Protein AF-A0AAN6XTL6-F1 (afdb_monomer)

Solvent-accessible surface area (backbone atoms only — not comparable to full-atom values): 7294 Å² total; per-residue (Å²): 110,70,71,56,53,56,52,51,53,53,53,52,50,50,62,63,61,36,29,86,50,70,62,42,78,81,38,82,88,50,92,74,74,48,66,56,71,67,57,56,52,51,53,53,52,51,49,56,51,52,52,53,50,47,54,52,44,65,66,43,60,58,51,63,66,31,68,79,50,88,61,60,72,64,60,61,48,52,54,53,48,54,54,50,50,52,54,49,52,52,51,53,51,50,52,52,51,50,51,51,52,60,72,45,60,88,68,73,93,72,79,94,71,84,75,84,84,87,82,135

pLDDT: mean 73.0, std 13.28, range [36.94, 94.06]

Structure (mmCIF, N/CA/C/O backbone):
data_AF-A0AAN6XTL6-F1
#
_entry.id   AF-A0AAN6XTL6-F1
#
loop_
_atom_site.group_PDB
_atom_site.id
_atom_site.type_symbol
_atom_site.label_atom_id
_atom_site.label_alt_id
_atom_site.label_comp_id
_atom_site.label_asym_id
_atom_site.label_entity_id
_atom_site.label_seq_id
_atom_site.pdbx_PDB_ins_code
_atom_site.Cartn_x
_atom_site.Cartn_y
_atom_site.Cartn_z
_atom_site.occupancy
_atom_site.B_iso_or_equiv
_atom_site.auth_seq_i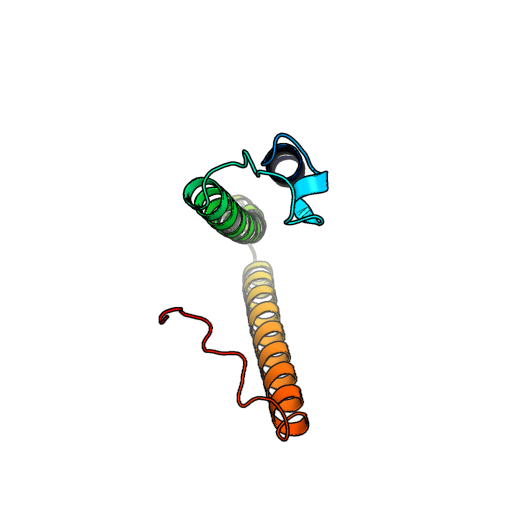d
_atom_site.auth_comp_id
_atom_site.auth_asym_id
_atom_site.auth_atom_id
_atom_site.pdbx_PDB_model_num
ATOM 1 N N . MET A 1 1 ? -14.819 -2.686 -1.799 1.00 69.44 1 MET A N 1
ATOM 2 C CA . MET A 1 1 ? -14.468 -3.864 -2.625 1.00 69.44 1 MET A CA 1
ATOM 3 C C . MET A 1 1 ? -14.598 -3.590 -4.123 1.00 69.44 1 MET A C 1
ATOM 5 O O . MET A 1 1 ? -13.600 -3.739 -4.810 1.00 69.44 1 MET A O 1
ATOM 9 N N . GLY A 1 2 ? -15.740 -3.104 -4.635 1.00 82.56 2 GLY A N 1
ATOM 10 C CA . GLY A 1 2 ? -15.899 -2.807 -6.076 1.00 82.56 2 GLY A CA 1
ATOM 11 C C . GLY A 1 2 ? -14.908 -1.780 -6.652 1.00 82.56 2 GLY A C 1
ATOM 12 O O . GLY A 1 2 ? -14.293 -2.036 -7.680 1.00 82.56 2 GLY A O 1
ATOM 13 N N . PHE A 1 3 ? -14.680 -0.662 -5.950 1.00 80.50 3 PHE A 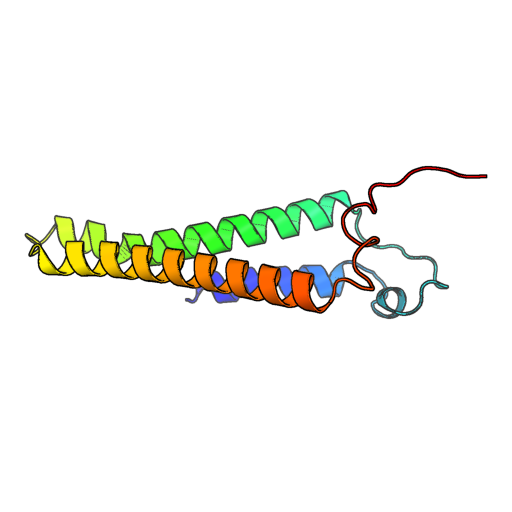N 1
ATOM 14 C CA . PHE A 1 3 ? -13.710 0.370 -6.360 1.00 80.50 3 PHE A CA 1
ATOM 15 C C . PHE A 1 3 ? -12.278 -0.172 -6.510 1.00 80.50 3 PHE A C 1
ATOM 17 O O . PHE A 1 3 ? -11.577 0.157 -7.462 1.00 80.50 3 PHE A O 1
ATOM 24 N N . MET A 1 4 ? -11.878 -1.058 -5.596 1.00 81.38 4 MET A N 1
ATOM 25 C CA . MET A 1 4 ? -10.557 -1.686 -5.599 1.00 81.38 4 MET A CA 1
ATOM 26 C C . MET A 1 4 ? -10.358 -2.618 -6.784 1.00 81.38 4 MET A C 1
ATOM 28 O O . MET A 1 4 ? -9.367 -2.500 -7.495 1.00 81.38 4 MET A O 1
ATOM 32 N N . ALA A 1 5 ? -11.333 -3.493 -7.034 1.00 85.88 5 ALA A N 1
ATOM 33 C CA . ALA A 1 5 ? -11.282 -4.403 -8.170 1.00 85.88 5 ALA A CA 1
ATOM 34 C C . ALA A 1 5 ? -11.174 -3.631 -9.493 1.00 85.88 5 ALA A C 1
ATOM 36 O O . ALA A 1 5 ? -10.295 -3.919 -10.294 1.00 85.88 5 ALA A O 1
ATOM 37 N N . PHE A 1 6 ? -11.995 -2.592 -9.680 1.00 87.75 6 PHE A N 1
ATOM 38 C CA . PHE A 1 6 ? -11.959 -1.761 -10.885 1.00 87.75 6 PHE A CA 1
ATOM 39 C C . PHE A 1 6 ? -10.587 -1.104 -11.105 1.00 87.75 6 PHE A C 1
ATOM 41 O O . PHE A 1 6 ? -10.015 -1.185 -12.193 1.00 87.75 6 PHE A O 1
ATOM 48 N N . TYR A 1 7 ? -10.033 -0.499 -10.053 1.00 83.62 7 TYR A N 1
ATOM 49 C CA . TYR A 1 7 ? -8.734 0.159 -10.103 1.00 83.62 7 TYR A CA 1
ATOM 50 C C . TYR A 1 7 ? -7.578 -0.818 -10.387 1.00 83.62 7 TYR A C 1
ATOM 52 O O . TYR A 1 7 ? -6.758 -0.565 -11.273 1.00 83.62 7 TYR A O 1
ATOM 60 N N . THR A 1 8 ? -7.524 -1.957 -9.689 1.00 83.94 8 THR A N 1
ATOM 61 C CA . THR A 1 8 ? -6.480 -2.973 -9.890 1.00 83.94 8 THR A CA 1
ATOM 62 C C . THR A 1 8 ? -6.572 -3.608 -11.275 1.00 83.94 8 THR A C 1
ATOM 64 O O . THR A 1 8 ? -5.540 -3.824 -11.906 1.00 83.94 8 THR A O 1
ATOM 67 N N . THR A 1 9 ? -7.780 -3.854 -11.795 1.00 87.69 9 THR A N 1
ATOM 68 C CA . THR A 1 9 ? -7.965 -4.350 -13.167 1.00 87.69 9 THR A CA 1
ATOM 69 C C . THR A 1 9 ? -7.449 -3.347 -14.199 1.00 87.69 9 THR A C 1
ATOM 71 O O . THR A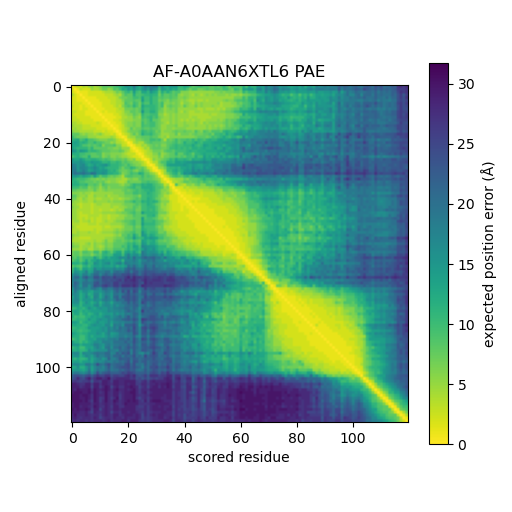 1 9 ? -6.764 -3.751 -15.137 1.00 87.69 9 THR A O 1
ATOM 74 N N . GLY A 1 10 ? -7.690 -2.046 -14.003 1.00 87.50 10 GLY A N 1
ATOM 75 C CA . GLY A 1 10 ? -7.111 -0.998 -14.850 1.00 87.50 10 GLY A CA 1
ATOM 76 C C . GLY A 1 10 ? -5.580 -1.001 -14.816 1.00 87.50 10 GLY A C 1
ATOM 77 O O . GLY A 1 10 ? -4.936 -0.975 -15.863 1.00 87.50 10 GLY A O 1
ATOM 78 N N . CYS A 1 11 ? -4.993 -1.131 -13.625 1.00 81.38 11 CYS A N 1
ATOM 79 C CA . CYS A 1 11 ? -3.539 -1.182 -13.457 1.00 81.38 11 CYS A CA 1
ATOM 80 C C . CYS A 1 11 ? -2.914 -2.430 -14.095 1.00 81.38 11 CYS A C 1
ATOM 82 O O . CYS A 1 11 ? -1.874 -2.349 -14.750 1.00 81.38 11 CYS A O 1
ATOM 84 N N . PHE A 1 12 ? -3.571 -3.579 -13.960 1.00 83.50 12 PHE A N 1
ATOM 85 C CA . PHE A 1 12 ? -3.159 -4.817 -14.611 1.00 83.50 12 PHE A CA 1
ATOM 86 C C . PHE A 1 12 ? -3.146 -4.661 -16.134 1.00 83.50 12 PHE A C 1
ATOM 88 O O . PHE A 1 12 ? -2.163 -5.005 -16.784 1.00 83.50 12 PHE A O 1
ATOM 95 N N . PHE A 1 13 ? -4.189 -4.054 -16.702 1.00 84.19 13 PHE A N 1
ATOM 96 C CA . PHE A 1 13 ? -4.247 -3.775 -18.135 1.00 84.19 13 PHE A CA 1
ATOM 97 C C . PHE A 1 13 ? -3.145 -2.809 -18.584 1.00 84.19 13 PHE A C 1
ATOM 99 O O . PHE A 1 13 ? -2.520 -3.044 -19.614 1.00 84.19 13 PHE A O 1
ATOM 106 N N . THR A 1 14 ? -2.838 -1.769 -17.801 1.00 81.62 14 THR A N 1
ATOM 107 C CA . THR A 1 14 ? -1.728 -0.857 -18.125 1.00 81.62 14 THR A CA 1
ATOM 108 C C . THR A 1 14 ? -0.362 -1.532 -18.083 1.00 81.62 14 THR A C 1
ATOM 110 O O . THR A 1 14 ? 0.492 -1.165 -18.878 1.00 81.62 14 THR A O 1
ATOM 113 N N . LEU A 1 15 ? -0.156 -2.528 -17.213 1.00 74.94 15 LEU A N 1
ATOM 114 C CA . LEU A 1 15 ? 1.083 -3.314 -17.158 1.00 74.94 15 LEU A CA 1
ATOM 115 C C . LEU A 1 15 ? 1.202 -4.263 -18.353 1.00 74.94 15 LEU A C 1
ATOM 117 O O . LEU A 1 15 ? 2.264 -4.384 -18.951 1.00 74.94 15 LEU A O 1
ATOM 121 N N . VAL A 1 16 ? 0.102 -4.914 -18.733 1.00 76.75 16 VAL A N 1
ATOM 122 C CA . VAL A 1 16 ? 0.070 -5.826 -19.887 1.00 76.75 16 VAL A CA 1
ATOM 123 C C . VAL A 1 16 ? 0.241 -5.060 -21.205 1.00 76.75 16 VAL A C 1
ATOM 125 O O . VAL A 1 16 ? 0.907 -5.550 -22.112 1.00 76.75 16 VAL A O 1
ATOM 128 N N . LEU A 1 17 ? -0.303 -3.843 -21.298 1.00 76.75 17 LEU A N 1
ATOM 129 C CA . LEU A 1 17 ? -0.201 -2.964 -22.470 1.00 76.75 17 LEU A CA 1
ATOM 130 C C . LEU A 1 17 ? 0.991 -1.992 -22.417 1.00 76.75 17 LEU A C 1
ATOM 132 O O . LEU A 1 17 ? 1.132 -1.159 -23.312 1.00 76.75 17 LEU A O 1
ATOM 136 N N . GLN A 1 18 ? 1.852 -2.066 -21.393 1.00 71.00 18 GLN A N 1
ATOM 137 C CA . GLN A 1 18 ? 2.967 -1.121 -21.216 1.00 71.00 18 GLN A CA 1
ATOM 138 C C . GLN A 1 18 ? 4.003 -1.205 -22.350 1.00 71.00 18 GLN A C 1
ATOM 140 O O . GLN A 1 18 ? 4.789 -0.281 -22.554 1.00 71.00 18 GLN A O 1
ATOM 145 N N . CYS A 1 19 ? 4.030 -2.332 -23.059 1.00 75.12 19 CYS A N 1
ATOM 146 C CA . CYS A 1 19 ? 4.899 -2.598 -24.191 1.00 75.12 19 CYS A CA 1
ATOM 147 C C . CYS A 1 19 ? 4.042 -3.044 -25.376 1.00 75.12 19 CYS A C 1
ATOM 149 O O . CYS A 1 19 ? 3.096 -3.808 -25.208 1.00 75.12 19 CYS A O 1
ATOM 151 N N . THR A 1 20 ? 4.411 -2.603 -26.581 1.00 71.25 20 THR A N 1
ATOM 152 C CA . THR A 1 20 ? 3.777 -3.070 -27.828 1.00 71.25 20 THR A CA 1
ATOM 153 C C . THR A 1 20 ? 3.938 -4.585 -28.021 1.00 71.25 20 THR A C 1
ATOM 155 O O . THR A 1 20 ? 3.064 -5.236 -28.585 1.00 71.25 20 THR A O 1
ATOM 158 N N . ASP A 1 21 ? 5.025 -5.154 -27.491 1.00 66.75 21 ASP A N 1
ATOM 159 C CA . ASP A 1 21 ? 5.333 -6.578 -27.545 1.00 66.75 21 ASP A CA 1
ATOM 160 C C . ASP A 1 21 ? 5.583 -7.112 -26.134 1.00 66.75 21 ASP A C 1
ATOM 162 O O . ASP A 1 21 ? 6.588 -6.788 -25.503 1.00 66.75 21 ASP A O 1
ATOM 166 N N . ILE A 1 22 ? 4.693 -7.974 -25.634 1.00 69.69 22 ILE A N 1
ATOM 167 C CA . ILE A 1 22 ? 4.848 -8.583 -24.302 1.00 69.69 22 ILE A CA 1
ATOM 168 C C . ILE A 1 22 ? 6.077 -9.502 -24.229 1.00 69.69 22 ILE A C 1
ATOM 170 O O . ILE A 1 22 ? 6.626 -9.727 -23.155 1.00 69.69 22 ILE A O 1
ATOM 174 N N . ARG A 1 23 ? 6.545 -9.978 -25.393 1.00 68.44 23 ARG A N 1
ATOM 175 C CA . ARG A 1 23 ? 7.742 -10.816 -25.545 1.00 68.44 23 ARG A CA 1
ATOM 176 C C . ARG A 1 23 ? 9.029 -10.087 -25.188 1.00 68.44 23 ARG A C 1
ATOM 178 O O . ARG A 1 23 ? 9.961 -10.705 -24.685 1.00 68.44 23 ARG A O 1
ATOM 185 N N . ALA A 1 24 ? 9.044 -8.768 -25.375 1.00 64.06 24 ALA A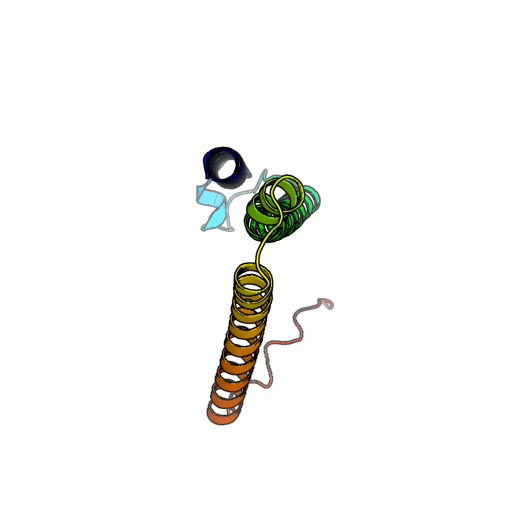 N 1
ATOM 186 C CA . ALA A 1 24 ? 10.163 -7.917 -24.994 1.00 64.06 24 ALA A CA 1
ATOM 187 C C . ALA A 1 24 ? 10.430 -7.952 -23.476 1.00 64.06 24 ALA A C 1
ATOM 189 O O . ALA A 1 24 ? 11.536 -7.657 -23.041 1.00 64.06 24 ALA A O 1
ATOM 190 N N . LEU A 1 25 ? 9.442 -8.367 -22.668 1.00 65.62 25 LEU A N 1
ATOM 191 C CA . LEU A 1 25 ? 9.576 -8.474 -21.216 1.00 65.62 25 LEU A CA 1
ATOM 192 C C . LEU A 1 25 ? 10.516 -9.612 -20.778 1.00 65.62 25 LEU A C 1
ATOM 194 O O . LEU A 1 25 ? 11.100 -9.525 -19.700 1.00 65.62 25 LEU A O 1
ATOM 198 N N . TRP A 1 26 ? 10.655 -10.671 -21.584 1.00 69.31 26 TRP A N 1
ATOM 199 C CA . TRP A 1 26 ? 11.535 -11.812 -21.292 1.00 69.31 26 TRP A CA 1
ATOM 200 C C . TRP A 1 26 ? 12.683 -11.976 -22.291 1.00 69.31 26 TRP A C 1
ATOM 202 O O . TRP A 1 26 ? 13.663 -12.644 -21.971 1.00 69.31 26 TRP A O 1
ATOM 212 N N . ASP A 1 27 ? 12.581 -11.374 -23.477 1.00 66.06 27 ASP 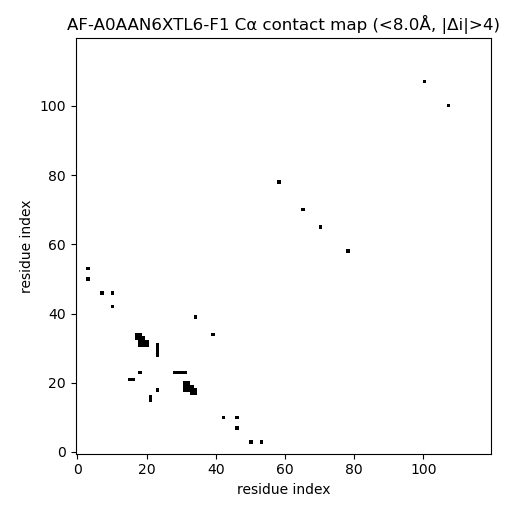A N 1
ATOM 213 C CA . ASP A 1 27 ? 13.625 -11.378 -24.495 1.00 66.06 27 ASP A CA 1
ATOM 214 C C . ASP A 1 27 ? 14.165 -9.955 -24.705 1.00 66.06 27 ASP A C 1
ATOM 216 O O . ASP A 1 27 ? 13.561 -9.104 -25.369 1.00 66.06 27 ASP A O 1
ATOM 220 N N . GLN A 1 28 ? 15.319 -9.690 -24.090 1.00 64.31 28 GLN A N 1
ATOM 221 C CA . GLN A 1 28 ? 15.975 -8.380 -24.112 1.00 64.31 28 GLN A CA 1
ATOM 222 C C . GLN A 1 28 ? 16.653 -8.072 -25.459 1.00 64.31 28 GLN A C 1
ATOM 224 O O . GLN A 1 28 ? 17.199 -6.983 -25.627 1.00 64.31 28 GLN A O 1
ATOM 229 N N . SER A 1 29 ? 16.635 -9.006 -26.419 1.00 68.88 29 SER A N 1
ATOM 230 C CA . SER A 1 29 ? 17.233 -8.823 -27.746 1.00 68.88 29 SER A CA 1
ATOM 231 C C . SER A 1 29 ? 16.327 -8.088 -28.744 1.00 68.88 29 SER A C 1
ATOM 233 O O . SER A 1 29 ? 16.792 -7.706 -29.817 1.00 68.88 29 SER A O 1
ATOM 235 N N . ILE A 1 30 ? 15.055 -7.847 -28.410 1.00 64.94 30 ILE A N 1
ATOM 236 C CA . ILE A 1 30 ? 14.086 -7.165 -29.285 1.00 64.94 30 ILE A CA 1
ATOM 237 C C . ILE A 1 30 ? 14.084 -5.654 -28.975 1.00 64.94 30 ILE A C 1
ATOM 239 O O . ILE A 1 30 ? 14.041 -5.289 -27.805 1.00 64.94 30 ILE A O 1
ATOM 243 N N . PRO A 1 31 ? 14.111 -4.731 -29.955 1.00 58.09 31 PRO A N 1
ATOM 244 C CA . PRO A 1 31 ? 14.026 -3.297 -29.677 1.00 58.09 31 PRO A CA 1
ATOM 245 C C . PRO A 1 31 ? 12.688 -2.945 -29.007 1.00 58.09 31 PRO A C 1
ATOM 247 O O . PRO A 1 31 ? 11.607 -3.121 -29.566 1.00 58.09 31 PRO A O 1
ATOM 250 N N . GLN A 1 32 ? 12.779 -2.467 -27.768 1.00 63.91 32 GLN A N 1
ATOM 251 C CA . GLN A 1 32 ? 11.657 -2.304 -26.852 1.00 63.91 32 GLN A CA 1
ATOM 252 C C . GLN A 1 32 ? 11.050 -0.904 -27.050 1.00 63.91 32 GLN A C 1
ATOM 254 O O . GLN A 1 32 ? 11.621 0.090 -26.606 1.00 63.91 32 GLN A O 1
ATOM 259 N N . SER A 1 33 ? 9.882 -0.799 -27.689 1.00 64.81 33 SER A N 1
ATOM 260 C CA . SER A 1 33 ? 9.094 0.445 -27.688 1.00 64.81 33 SER A CA 1
ATOM 261 C C . SER A 1 33 ? 8.079 0.399 -26.544 1.00 64.81 33 SER A C 1
ATOM 263 O O . SER A 1 33 ? 6.873 0.263 -26.754 1.00 64.81 33 SER A O 1
ATOM 265 N N . CYS A 1 34 ? 8.592 0.407 -25.314 1.00 74.00 34 CYS A N 1
ATOM 266 C CA . CYS A 1 34 ? 7.791 0.385 -24.091 1.00 74.00 34 CYS A CA 1
ATOM 267 C C . CYS A 1 34 ? 7.555 1.799 -23.549 1.00 74.00 34 CYS A C 1
ATOM 269 O O . CYS A 1 34 ? 8.268 2.747 -23.886 1.00 74.00 34 CYS A O 1
ATOM 271 N N . TRP A 1 35 ? 6.555 1.937 -22.681 1.00 70.50 35 TRP A N 1
ATOM 272 C CA . TRP A 1 35 ? 6.310 3.166 -21.936 1.00 70.50 35 TRP A CA 1
ATOM 273 C C . TRP A 1 35 ? 7.535 3.588 -21.124 1.00 70.50 35 TRP A C 1
ATOM 275 O O . TRP A 1 35 ? 8.291 2.767 -20.607 1.00 70.50 35 TRP A O 1
ATOM 285 N N . SER A 1 36 ? 7.721 4.901 -21.009 1.00 73.69 36 SER A N 1
ATOM 286 C CA . SER A 1 36 ? 8.842 5.482 -20.282 1.00 73.69 36 SER A CA 1
ATOM 287 C C . SER A 1 36 ? 8.847 5.051 -18.810 1.00 73.69 36 SER A C 1
ATOM 289 O O . SER A 1 36 ? 7.809 4.958 -18.147 1.00 73.69 36 SER A O 1
ATOM 291 N N . GLN A 1 37 ? 10.049 4.857 -18.260 1.00 70.75 37 GLN A N 1
ATOM 292 C CA . GLN A 1 37 ? 10.251 4.476 -16.855 1.00 70.75 37 GLN A CA 1
ATOM 293 C C . GLN A 1 37 ? 9.604 5.461 -15.863 1.00 70.75 37 GLN A C 1
ATOM 295 O O . GLN A 1 37 ? 9.285 5.090 -14.733 1.00 70.75 37 GLN A O 1
ATOM 300 N N . SER A 1 38 ? 9.403 6.718 -16.267 1.00 74.81 38 SER A N 1
ATOM 301 C CA . SER A 1 38 ? 8.692 7.732 -15.485 1.00 74.81 38 SER A CA 1
ATOM 302 C C . SER A 1 38 ? 7.208 7.396 -15.305 1.00 74.81 38 SER A C 1
ATOM 304 O O . SER A 1 38 ? 6.697 7.509 -14.190 1.00 74.81 38 SER A O 1
ATOM 306 N N . THR A 1 39 ? 6.534 6.911 -16.349 1.00 75.69 39 THR A N 1
ATOM 307 C CA . THR A 1 39 ? 5.117 6.516 -16.297 1.00 75.69 39 THR A CA 1
ATOM 308 C C . THR A 1 39 ? 4.904 5.304 -15.392 1.00 75.69 39 THR A C 1
ATOM 310 O O . THR A 1 39 ? 4.014 5.313 -14.542 1.00 75.69 39 THR A O 1
ATOM 313 N N . LEU A 1 40 ? 5.771 4.293 -15.497 1.00 77.25 40 LEU A N 1
ATOM 314 C CA . LEU A 1 40 ? 5.713 3.099 -14.645 1.00 77.25 40 LEU A CA 1
ATOM 315 C C . LEU A 1 40 ? 5.891 3.439 -13.159 1.00 77.25 40 LEU A C 1
ATOM 317 O O . LEU A 1 40 ? 5.161 2.934 -12.306 1.00 77.25 40 LEU A O 1
ATOM 321 N N . LYS A 1 41 ? 6.820 4.346 -12.836 1.00 79.31 41 LYS A N 1
ATOM 322 C CA . LYS A 1 41 ? 7.005 4.825 -11.458 1.00 79.31 41 LYS A CA 1
ATOM 323 C C . LYS A 1 41 ? 5.770 5.562 -10.935 1.00 79.31 41 LYS A C 1
ATOM 325 O O . LYS A 1 41 ? 5.377 5.330 -9.793 1.00 79.31 41 LYS A O 1
ATOM 330 N N . GLY A 1 42 ? 5.142 6.401 -11.762 1.00 82.56 42 GLY A N 1
ATOM 331 C CA . GLY A 1 42 ? 3.903 7.098 -11.405 1.00 82.56 42 GLY A CA 1
ATOM 332 C C . GLY A 1 42 ? 2.743 6.141 -11.102 1.00 82.56 42 GLY A C 1
ATOM 333 O O . GLY A 1 42 ? 2.045 6.308 -10.098 1.00 82.56 42 GLY A O 1
ATOM 334 N N . LEU A 1 43 ? 2.579 5.093 -11.915 1.00 82.69 43 LEU A N 1
ATOM 335 C CA . LEU A 1 43 ? 1.556 4.056 -11.722 1.00 82.69 43 LEU A CA 1
ATOM 336 C C . LEU A 1 43 ? 1.782 3.233 -10.448 1.00 82.69 43 LEU A C 1
ATOM 338 O O . LEU A 1 43 ? 0.839 2.981 -9.697 1.00 82.69 43 LEU A O 1
ATOM 342 N N . SER A 1 44 ? 3.025 2.846 -10.161 1.00 83.31 44 SER A N 1
ATOM 343 C CA . SER A 1 44 ? 3.346 2.131 -8.921 1.00 83.31 44 SER A CA 1
ATOM 344 C C . SER A 1 44 ? 3.101 2.990 -7.683 1.00 83.31 44 SER A C 1
ATOM 346 O O . SER A 1 44 ? 2.529 2.511 -6.706 1.00 83.31 44 SER A O 1
ATOM 348 N N . TYR A 1 45 ? 3.483 4.270 -7.718 1.00 86.31 45 TYR A N 1
ATOM 349 C CA . TYR A 1 45 ? 3.276 5.166 -6.580 1.00 86.31 45 TYR A CA 1
ATOM 350 C C . TYR A 1 45 ? 1.786 5.383 -6.286 1.00 86.31 45 TYR A C 1
ATOM 352 O O . TYR A 1 45 ? 1.353 5.285 -5.138 1.00 86.31 45 TYR A O 1
ATOM 360 N N . THR A 1 46 ? 0.985 5.607 -7.330 1.00 85.56 46 THR A N 1
ATOM 361 C CA . THR A 1 46 ? -0.471 5.758 -7.198 1.00 85.56 46 THR A CA 1
ATOM 362 C C . THR A 1 46 ? -1.152 4.476 -6.714 1.00 85.56 46 THR A C 1
ATOM 364 O O . THR A 1 46 ? -2.037 4.568 -5.866 1.00 85.56 46 THR A O 1
ATOM 367 N N . ASN 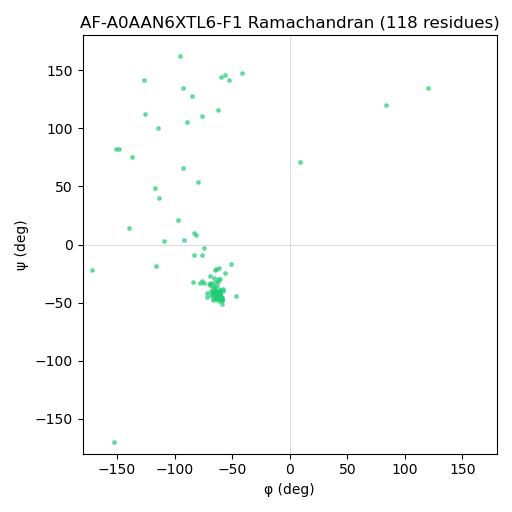A 1 47 ? -0.694 3.293 -7.144 1.00 86.00 47 ASN A N 1
ATOM 368 C CA . ASN A 1 47 ? -1.189 2.001 -6.639 1.00 86.00 47 ASN A CA 1
ATOM 369 C C . ASN A 1 47 ? -0.993 1.852 -5.145 1.00 86.00 47 ASN A C 1
ATOM 371 O O . ASN A 1 47 ? -1.937 1.549 -4.416 1.00 86.00 47 ASN A O 1
ATOM 375 N N . VAL A 1 48 ? 0.228 2.100 -4.683 1.00 84.50 48 VAL A N 1
ATOM 376 C CA . VAL A 1 48 ? 0.551 1.997 -3.263 1.00 84.50 48 VAL A CA 1
ATOM 377 C C . VAL A 1 48 ? -0.263 3.012 -2.457 1.00 84.50 48 VAL A C 1
ATOM 379 O O . VAL A 1 48 ? -0.849 2.649 -1.437 1.00 84.50 48 VAL A O 1
ATOM 382 N N . ALA A 1 49 ? -0.375 4.252 -2.940 1.00 88.75 49 ALA A N 1
ATOM 383 C CA . ALA A 1 49 ? -1.149 5.296 -2.275 1.00 88.75 49 ALA A CA 1
ATOM 384 C C . ALA A 1 49 ? -2.646 4.951 -2.167 1.00 88.75 49 ALA A C 1
ATOM 386 O O . ALA A 1 49 ? -3.233 5.099 -1.096 1.00 88.75 49 ALA A O 1
ATOM 387 N N . LEU A 1 50 ? -3.268 4.455 -3.241 1.00 86.38 50 LEU A N 1
ATOM 388 C CA . LEU A 1 50 ? -4.691 4.094 -3.255 1.00 86.38 50 LEU A CA 1
ATOM 389 C C . LEU A 1 50 ? -4.996 2.855 -2.411 1.00 86.38 50 LEU A C 1
ATOM 391 O O . LEU A 1 50 ? -6.053 2.787 -1.776 1.00 86.38 50 LEU A O 1
ATOM 395 N N . ASN A 1 51 ? -4.067 1.900 -2.367 1.00 84.50 51 ASN A N 1
ATOM 396 C CA . ASN A 1 51 ? -4.183 0.723 -1.515 1.00 84.50 51 ASN A CA 1
ATOM 397 C C . ASN A 1 51 ? -4.180 1.116 -0.029 1.00 84.50 51 ASN A C 1
ATOM 399 O O . ASN A 1 51 ? -5.081 0.729 0.712 1.00 84.50 51 ASN A O 1
ATOM 403 N N . ILE A 1 52 ? -3.244 1.983 0.376 1.00 85.44 52 ILE A N 1
ATOM 404 C CA . ILE A 1 52 ? -3.194 2.548 1.735 1.00 85.44 52 ILE A CA 1
ATOM 405 C C . ILE A 1 52 ? -4.456 3.363 2.038 1.00 85.44 52 ILE A C 1
ATOM 407 O O . ILE A 1 52 ? -5.057 3.200 3.097 1.00 85.44 52 ILE A O 1
ATOM 411 N N . LEU A 1 53 ? -4.888 4.222 1.109 1.00 85.56 53 LEU A N 1
ATOM 412 C CA . LEU A 1 53 ? -6.093 5.031 1.286 1.00 85.56 53 LEU A CA 1
ATOM 413 C C . LEU A 1 53 ? -7.325 4.158 1.524 1.00 85.56 53 LEU A C 1
ATOM 415 O O . LEU A 1 53 ? -8.185 4.508 2.322 1.00 85.56 53 LEU A O 1
ATOM 419 N N . THR A 1 54 ? -7.423 3.022 0.846 1.00 82.69 54 THR A N 1
ATOM 420 C CA . THR A 1 54 ? -8.582 2.140 0.984 1.00 82.69 54 THR A CA 1
ATOM 421 C C . THR A 1 54 ? -8.550 1.309 2.250 1.00 82.69 54 THR A C 1
ATOM 423 O O . THR A 1 54 ? -9.613 1.074 2.816 1.00 82.69 54 THR A O 1
ATOM 426 N N . ASP A 1 55 ? -7.372 0.907 2.719 1.00 84.81 55 ASP A N 1
ATOM 427 C CA . ASP A 1 55 ? -7.216 0.338 4.058 1.00 84.81 55 ASP A CA 1
ATOM 428 C C . ASP A 1 55 ? -7.693 1.342 5.122 1.00 84.81 55 ASP A C 1
ATOM 430 O O . ASP A 1 55 ? -8.552 1.033 5.951 1.00 84.81 55 ASP A O 1
ATOM 434 N N . LEU A 1 56 ? -7.265 2.604 4.996 1.00 81.06 56 LEU A N 1
ATOM 435 C CA . LEU A 1 56 ? -7.692 3.685 5.880 1.00 81.06 56 LEU A CA 1
ATOM 436 C C . LEU A 1 56 ? -9.197 3.969 5.767 1.00 81.06 56 LEU A C 1
ATOM 438 O O . LEU A 1 56 ? -9.867 4.151 6.776 1.00 81.06 56 LEU A O 1
ATOM 442 N N . LEU A 1 57 ? -9.760 3.982 4.559 1.00 80.44 57 LEU A N 1
ATOM 443 C CA . LEU A 1 57 ? -11.195 4.168 4.350 1.00 80.44 57 LEU A CA 1
ATOM 444 C C . LEU A 1 57 ? -11.989 2.990 4.903 1.00 80.44 57 LEU A C 1
ATOM 446 O O . LEU A 1 57 ? -13.007 3.221 5.531 1.00 80.44 57 LEU A O 1
ATOM 450 N N . ALA A 1 58 ? -11.550 1.746 4.727 1.00 77.94 58 ALA A N 1
ATOM 451 C CA . ALA A 1 58 ? -12.227 0.588 5.304 1.00 77.94 58 ALA A CA 1
ATOM 452 C C . ALA A 1 58 ? -12.220 0.637 6.841 1.00 77.94 58 ALA A C 1
ATOM 454 O O . ALA A 1 58 ? -13.216 0.279 7.471 1.00 77.94 58 ALA A O 1
ATOM 455 N N . LEU A 1 59 ? -11.138 1.151 7.432 1.00 75.00 59 LEU A N 1
ATOM 456 C CA . LEU A 1 59 ? -11.035 1.427 8.862 1.00 75.00 59 LEU A CA 1
ATOM 457 C C . LEU A 1 59 ? -11.955 2.583 9.293 1.00 75.00 59 LEU A C 1
ATOM 459 O O . LEU A 1 59 ? -12.569 2.526 10.358 1.00 75.00 59 LEU A O 1
ATOM 463 N N . VAL A 1 60 ? -12.057 3.629 8.470 1.00 71.75 60 VAL A N 1
ATOM 464 C CA . VAL A 1 60 ? -12.801 4.853 8.785 1.00 71.75 60 VAL A CA 1
ATOM 465 C C . VAL A 1 60 ? -14.286 4.730 8.478 1.00 71.75 60 VAL A C 1
ATOM 467 O O . VAL A 1 60 ? -15.049 5.288 9.236 1.00 71.75 60 VAL A O 1
ATOM 470 N N . ILE A 1 61 ? -14.736 3.977 7.472 1.00 74.44 61 ILE A N 1
ATOM 471 C CA . ILE A 1 61 ? -16.147 3.780 7.077 1.00 74.44 61 ILE A CA 1
ATOM 472 C C . ILE A 1 61 ? -17.094 3.480 8.251 1.00 74.44 61 ILE A C 1
ATOM 474 O O . ILE A 1 61 ? -18.165 4.089 8.300 1.00 74.44 61 ILE A O 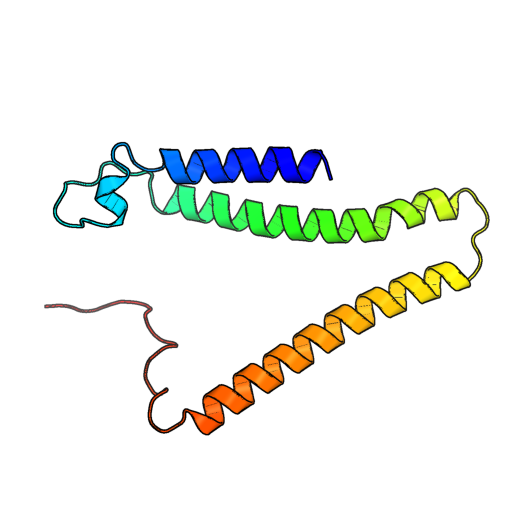1
ATOM 478 N N . PRO A 1 62 ? -16.758 2.601 9.216 1.00 64.38 62 PRO A N 1
ATOM 479 C CA . PRO A 1 62 ? -17.627 2.412 10.368 1.00 64.38 62 PRO A CA 1
ATOM 480 C C . PRO A 1 62 ? -17.657 3.659 11.272 1.00 64.38 62 PRO A C 1
ATOM 482 O O . PRO A 1 62 ? -18.703 3.983 11.809 1.00 64.38 62 PRO A O 1
ATOM 485 N N . ILE A 1 63 ? -16.570 4.422 11.406 1.00 67.69 63 ILE A N 1
ATOM 486 C CA . ILE A 1 63 ? -16.407 5.525 12.377 1.00 67.69 63 ILE A CA 1
ATOM 487 C C . ILE A 1 63 ? -17.444 6.669 12.255 1.00 67.69 63 ILE A C 1
ATOM 489 O O . ILE A 1 63 ? -18.010 7.041 13.285 1.00 67.69 63 ILE A O 1
ATOM 493 N N . PRO A 1 64 ? -17.751 7.243 11.075 1.00 60.84 64 PRO A N 1
ATOM 494 C CA . PRO A 1 64 ? -18.758 8.290 10.944 1.00 60.84 64 PRO A CA 1
ATOM 495 C C 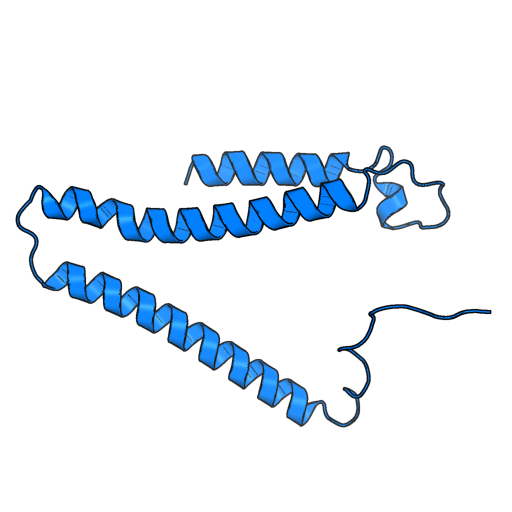. PRO A 1 64 ? -20.180 7.732 11.054 1.00 60.84 64 PRO A C 1
ATOM 497 O O . PRO A 1 64 ? -21.040 8.394 11.631 1.00 60.84 64 PRO A O 1
ATOM 500 N N . MET A 1 65 ? -20.422 6.494 10.594 1.00 63.47 65 MET A N 1
ATOM 501 C CA . MET A 1 65 ? -21.692 5.798 10.845 1.00 63.47 65 MET A CA 1
ATOM 502 C C . MET A 1 65 ? -21.910 5.582 12.345 1.00 63.47 65 MET A C 1
ATOM 504 O O . MET A 1 65 ? -23.029 5.644 12.847 1.00 63.47 65 MET A O 1
ATOM 508 N N . LEU A 1 66 ? -20.810 5.394 13.064 1.00 59.06 66 LEU A N 1
ATOM 509 C CA . LEU A 1 66 ? -20.777 5.285 14.499 1.00 59.06 66 LEU A CA 1
ATOM 510 C C . LEU A 1 66 ? -21.038 6.642 15.198 1.00 59.06 66 LEU A C 1
ATOM 512 O O . LEU A 1 66 ? -21.849 6.705 16.115 1.00 59.06 66 LEU A O 1
ATOM 516 N N . TRP A 1 67 ? -20.426 7.750 14.771 1.00 60.66 67 TRP A N 1
ATOM 517 C CA . TRP A 1 67 ? -20.620 9.074 15.397 1.00 60.66 67 TRP A CA 1
ATOM 518 C C . TRP A 1 67 ? -22.048 9.614 15.343 1.00 60.66 67 TRP A C 1
ATOM 520 O O . TRP A 1 67 ? -22.461 10.319 16.262 1.00 60.66 67 TRP A O 1
ATOM 530 N N . HIS A 1 68 ? -22.816 9.254 14.321 1.00 56.97 68 HIS A N 1
ATOM 531 C CA . HIS A 1 68 ? -24.232 9.612 14.259 1.00 56.97 68 HIS A CA 1
ATOM 532 C C . HIS A 1 68 ? -25.120 8.763 15.187 1.00 56.97 68 HIS A C 1
ATOM 534 O O . HIS A 1 68 ? -26.284 9.095 15.392 1.00 56.97 68 HIS A O 1
ATOM 540 N N . LEU A 1 69 ? -24.579 7.697 15.787 1.00 54.12 69 LEU A N 1
ATOM 541 C CA . LEU A 1 69 ? -25.310 6.752 16.623 1.00 54.12 69 LEU A CA 1
ATOM 542 C C . LEU A 1 69 ? -24.495 6.395 17.878 1.00 54.12 69 LEU A C 1
ATOM 544 O O . LEU A 1 69 ? -23.915 5.323 17.944 1.00 54.12 69 LEU A O 1
ATOM 548 N N . ASN A 1 70 ? -24.428 7.313 18.852 1.00 59.06 70 ASN A N 1
ATOM 549 C CA . ASN A 1 70 ? -23.872 7.174 20.217 1.00 59.06 70 ASN A CA 1
ATOM 550 C C . ASN A 1 70 ? -23.094 5.874 20.510 1.00 59.06 70 ASN A C 1
ATOM 552 O O . ASN A 1 70 ? -23.552 4.965 21.209 1.00 59.06 70 ASN A O 1
ATOM 556 N N . VAL A 1 71 ? -21.909 5.757 19.929 1.00 60.00 71 VAL A N 1
ATOM 557 C CA . VAL A 1 71 ? -21.221 4.475 19.906 1.00 60.00 71 VAL A CA 1
ATOM 558 C C . VAL A 1 71 ? -20.405 4.165 21.128 1.00 60.00 71 VAL A C 1
ATOM 560 O O . VAL A 1 71 ? -19.497 4.884 21.545 1.00 60.00 71 VAL A O 1
ATOM 563 N N . SER A 1 72 ? -20.711 2.976 21.630 1.00 59.94 72 SER A N 1
ATOM 564 C CA . SER A 1 72 ? -20.050 2.332 22.744 1.00 59.94 72 SER A CA 1
ATOM 565 C C . SER A 1 72 ? -18.530 2.266 22.555 1.00 59.94 72 SER A C 1
ATOM 567 O O . SER A 1 72 ? -18.011 1.962 21.477 1.00 59.94 72 SER A O 1
ATOM 569 N N . ARG A 1 73 ? -17.795 2.470 23.657 1.00 65.06 73 ARG A N 1
ATOM 570 C CA . ARG A 1 73 ? -16.322 2.379 23.725 1.00 65.06 73 ARG A CA 1
ATOM 571 C C . ARG A 1 73 ? -15.747 1.074 23.152 1.00 65.06 73 ARG A C 1
ATOM 573 O O . ARG A 1 73 ? -14.561 1.019 22.840 1.00 65.06 73 ARG A O 1
ATOM 580 N N . ARG A 1 74 ? -16.583 0.047 22.986 1.00 65.12 74 ARG A N 1
ATOM 581 C CA . ARG A 1 74 ? -16.246 -1.265 22.433 1.00 65.12 74 ARG A CA 1
ATOM 582 C C . ARG A 1 74 ? -15.721 -1.185 20.997 1.00 65.12 74 ARG A C 1
ATOM 584 O O . ARG A 1 74 ? -14.703 -1.799 20.707 1.00 65.12 74 ARG A O 1
ATOM 591 N N . THR A 1 75 ? -16.320 -0.367 20.129 1.00 68.06 75 THR A N 1
ATOM 592 C CA . THR A 1 75 ? -15.861 -0.266 18.730 1.00 68.06 75 THR A CA 1
ATOM 593 C C . THR A 1 75 ? -14.575 0.547 18.595 1.00 68.06 75 THR A C 1
ATOM 595 O O . THR A 1 75 ? -13.720 0.233 17.770 1.00 68.06 75 THR A O 1
ATOM 598 N N . ARG A 1 76 ? -14.376 1.541 19.472 1.00 70.19 76 ARG A N 1
ATOM 599 C CA . ARG A 1 76 ? -13.094 2.255 19.591 1.00 70.19 76 ARG A CA 1
ATOM 600 C C . ARG A 1 76 ? -11.962 1.297 19.972 1.00 70.19 76 ARG A C 1
ATOM 602 O O . ARG A 1 76 ? -10.870 1.402 19.426 1.00 70.19 76 ARG A O 1
ATOM 609 N N . PHE A 1 77 ? -12.237 0.342 20.861 1.00 77.06 77 PHE A N 1
ATOM 610 C CA . PHE A 1 77 ? -11.283 -0.710 21.210 1.00 77.06 77 PHE A CA 1
ATOM 611 C C . PHE A 1 77 ? -10.969 -1.637 20.031 1.00 77.06 77 PHE A C 1
ATOM 613 O O . PHE A 1 77 ? -9.801 -1.942 19.817 1.00 77.06 77 PHE A O 1
ATOM 620 N N . SER A 1 78 ? -11.966 -2.034 19.233 1.00 78.62 78 SER A N 1
ATOM 621 C CA . SER A 1 78 ? -11.745 -2.874 18.045 1.00 78.62 78 SER A CA 1
ATOM 622 C C . SER A 1 78 ? -10.828 -2.216 17.007 1.00 78.62 78 SER A C 1
ATOM 624 O O . SER A 1 78 ? -9.968 -2.892 16.451 1.00 78.62 78 SER A O 1
ATOM 626 N N . LEU A 1 79 ? -10.957 -0.903 16.785 1.00 74.69 79 LEU A N 1
ATOM 627 C CA . LEU A 1 79 ? -10.097 -0.144 15.864 1.00 74.69 79 LEU A CA 1
ATOM 628 C C . LEU A 1 79 ? -8.647 -0.077 16.351 1.00 74.69 79 LEU A C 1
ATOM 630 O O . LEU A 1 79 ? -7.720 -0.334 15.586 1.00 74.69 79 LEU A O 1
ATOM 634 N N . ILE A 1 80 ? -8.457 0.230 17.638 1.00 79.44 80 ILE A N 1
ATOM 635 C CA . ILE A 1 80 ? -7.127 0.262 18.259 1.00 79.44 80 ILE A CA 1
ATOM 636 C C . ILE A 1 80 ? -6.488 -1.127 18.179 1.00 79.44 80 ILE A C 1
ATOM 638 O O . ILE A 1 80 ? -5.329 -1.246 17.799 1.00 79.44 80 ILE A O 1
ATOM 642 N N . PHE A 1 81 ? -7.254 -2.180 18.468 1.00 81.88 81 PHE A N 1
ATOM 643 C CA . PHE A 1 81 ? -6.765 -3.554 18.422 1.00 81.88 81 PHE A CA 1
ATOM 644 C C . PHE A 1 81 ? -6.360 -3.991 17.009 1.00 81.88 81 PHE A C 1
ATOM 646 O O . PHE A 1 81 ? -5.289 -4.568 16.841 1.00 81.88 81 PHE A O 1
ATOM 653 N N . ALA A 1 82 ? -7.161 -3.672 15.987 1.00 83.50 82 ALA A N 1
ATOM 654 C CA . ALA A 1 82 ? -6.827 -3.971 14.594 1.00 83.50 82 ALA A CA 1
ATOM 655 C C . ALA A 1 82 ? -5.537 -3.258 14.147 1.00 83.50 82 ALA A C 1
ATOM 657 O O . ALA A 1 82 ? -4.659 -3.884 13.553 1.00 83.50 82 ALA A O 1
ATOM 658 N N . LEU A 1 83 ? -5.379 -1.978 14.504 1.00 80.88 83 LEU A N 1
ATOM 659 C CA . LEU A 1 83 ? -4.167 -1.211 14.209 1.00 80.88 83 LEU A CA 1
ATOM 660 C C . LEU A 1 83 ? -2.936 -1.785 14.934 1.00 80.88 83 LEU A C 1
ATOM 662 O O . LEU A 1 83 ? -1.874 -1.946 14.332 1.00 80.88 83 LEU A O 1
ATOM 666 N N . SER A 1 84 ? -3.076 -2.136 16.216 1.00 87.25 84 SER A N 1
ATOM 667 C CA . SER A 1 84 ? -2.002 -2.755 17.002 1.00 87.25 84 SER A CA 1
ATOM 668 C C . SER A 1 84 ? -1.595 -4.127 16.459 1.00 87.25 84 SER A C 1
ATOM 670 O O . SER A 1 84 ? -0.402 -4.416 16.389 1.00 87.25 84 SER A O 1
ATOM 672 N N . LEU A 1 85 ? -2.554 -4.955 16.032 1.00 86.75 85 LEU A N 1
ATOM 673 C CA . LEU A 1 85 ? -2.281 -6.241 15.386 1.00 86.75 85 LEU A CA 1
ATOM 674 C C . LEU A 1 85 ? -1.499 -6.068 14.079 1.00 86.75 85 LEU A C 1
ATOM 676 O O . LEU A 1 85 ? -0.539 -6.802 13.850 1.00 86.75 85 LEU A O 1
ATOM 680 N N . GLY A 1 86 ? -1.860 -5.078 13.255 1.00 81.69 86 GLY A N 1
ATOM 681 C CA . GLY A 1 86 ? -1.122 -4.747 12.033 1.00 81.69 86 GLY A CA 1
ATOM 682 C C . GLY A 1 86 ? 0.327 -4.336 12.317 1.00 81.69 86 GLY A C 1
ATOM 683 O O . GLY A 1 86 ? 1.257 -4.867 11.710 1.00 81.69 86 GLY A O 1
ATOM 684 N N . ALA A 1 87 ? 0.541 -3.456 13.300 1.00 84.44 87 ALA A N 1
ATOM 685 C CA . ALA A 1 87 ? 1.882 -3.040 13.718 1.00 84.44 87 ALA A CA 1
ATOM 686 C C . ALA A 1 87 ? 2.718 -4.216 14.257 1.00 84.44 87 ALA A C 1
ATOM 688 O O . ALA A 1 87 ? 3.896 -4.353 13.920 1.00 84.44 87 ALA A O 1
ATOM 689 N N . PHE A 1 88 ? 2.102 -5.096 15.050 1.00 91.94 88 PHE A N 1
ATOM 690 C CA . PHE A 1 88 ? 2.759 -6.285 15.584 1.00 91.94 88 PHE A CA 1
ATOM 691 C C . PHE A 1 88 ? 3.151 -7.275 14.477 1.00 91.94 88 PHE A C 1
ATOM 693 O O . PHE A 1 88 ? 4.276 -7.777 14.471 1.00 91.94 88 PHE A O 1
ATOM 700 N N . ALA A 1 89 ? 2.268 -7.514 13.503 1.00 87.44 89 ALA A N 1
ATOM 701 C CA . ALA A 1 89 ? 2.555 -8.376 12.359 1.00 87.44 89 ALA A CA 1
ATOM 702 C C . ALA A 1 89 ? 3.740 -7.852 11.528 1.00 87.44 89 ALA A C 1
ATOM 704 O O . ALA A 1 89 ? 4.634 -8.624 11.173 1.00 87.44 89 ALA A O 1
ATOM 705 N N . CYS A 1 90 ? 3.800 -6.539 11.282 1.00 84.56 90 CYS A N 1
ATOM 706 C CA . CYS A 1 90 ? 4.933 -5.905 10.606 1.00 84.56 90 CYS A CA 1
ATOM 707 C C . CYS A 1 90 ? 6.243 -6.060 11.391 1.00 84.56 90 CYS A C 1
ATOM 709 O O . CYS A 1 90 ? 7.265 -6.420 10.808 1.00 84.56 90 CYS A O 1
ATOM 711 N N . ALA A 1 91 ? 6.223 -5.844 12.709 1.00 92.62 91 ALA A N 1
ATOM 712 C CA . ALA A 1 91 ? 7.401 -6.028 13.554 1.00 92.62 91 ALA A CA 1
ATOM 713 C C . ALA A 1 91 ? 7.908 -7.482 13.517 1.00 92.62 91 ALA A C 1
ATOM 715 O O . ALA A 1 91 ? 9.102 -7.718 13.323 1.00 92.62 91 ALA A O 1
ATOM 716 N N . ALA A 1 92 ? 7.005 -8.462 13.617 1.00 92.50 92 ALA A N 1
ATOM 717 C CA . ALA A 1 92 ? 7.344 -9.880 13.516 1.00 92.50 92 ALA A CA 1
ATOM 718 C C . ALA A 1 92 ? 7.943 -10.242 12.145 1.00 92.50 92 ALA A C 1
ATOM 720 O O . ALA A 1 92 ? 8.929 -10.979 12.076 1.00 92.50 92 ALA A O 1
ATOM 721 N N . ALA A 1 93 ? 7.396 -9.693 11.055 1.00 86.38 93 ALA A N 1
ATOM 722 C CA . ALA A 1 93 ? 7.946 -9.874 9.713 1.00 86.38 93 ALA A CA 1
ATOM 723 C C . ALA A 1 93 ? 9.368 -9.302 9.596 1.00 86.38 93 ALA A C 1
ATOM 725 O O . ALA A 1 93 ? 10.247 -9.957 9.038 1.00 86.38 93 ALA A O 1
ATOM 726 N N . PHE A 1 94 ? 9.616 -8.125 10.176 1.00 92.81 94 PHE A N 1
ATOM 727 C CA . PHE A 1 94 ? 10.938 -7.498 10.188 1.00 92.81 94 PHE A CA 1
ATOM 728 C C . PHE A 1 94 ? 11.962 -8.329 10.968 1.00 92.81 94 PHE A C 1
ATOM 730 O O . PHE A 1 94 ? 13.075 -8.548 10.494 1.00 92.81 94 PHE A O 1
ATOM 737 N N . ILE A 1 95 ? 11.575 -8.848 12.135 1.00 94.06 95 ILE A N 1
ATOM 738 C CA . ILE A 1 95 ? 12.422 -9.728 12.952 1.00 94.06 95 ILE A CA 1
ATOM 739 C C . ILE A 1 95 ? 12.733 -11.024 12.199 1.00 94.06 95 ILE A C 1
ATOM 741 O O . ILE A 1 95 ? 13.880 -11.462 12.182 1.00 94.06 95 ILE A O 1
ATOM 745 N N . LYS A 1 96 ? 11.734 -11.620 11.536 1.00 89.38 96 LYS A N 1
ATOM 746 C CA . LYS A 1 96 ? 11.919 -12.816 10.704 1.00 89.38 96 LYS A CA 1
ATOM 747 C C . LYS A 1 96 ? 12.860 -12.549 9.530 1.00 89.38 96 LYS A C 1
ATOM 749 O O . LYS A 1 96 ? 13.710 -13.377 9.227 1.00 89.38 96 LYS A O 1
ATOM 754 N N . LEU A 1 97 ? 12.733 -11.398 8.874 1.00 83.19 97 LEU A N 1
ATOM 755 C CA . LEU A 1 97 ? 13.665 -10.990 7.827 1.00 83.19 97 LEU A CA 1
ATOM 756 C C . LEU A 1 97 ? 15.081 -10.857 8.403 1.00 83.19 97 LEU A C 1
ATOM 758 O O . LEU A 1 97 ? 16.017 -11.434 7.864 1.00 83.19 97 LEU A O 1
ATOM 762 N N . ALA A 1 98 ? 15.241 -10.157 9.526 1.00 88.06 98 ALA A N 1
ATOM 763 C CA . ALA A 1 98 ? 16.533 -9.968 10.176 1.00 88.06 98 ALA A CA 1
ATOM 764 C C . ALA A 1 98 ? 17.180 -11.296 10.606 1.00 88.06 98 ALA A C 1
ATOM 766 O O . ALA A 1 98 ? 18.380 -11.475 10.408 1.00 88.06 98 ALA A O 1
ATOM 767 N N . SER A 1 99 ? 16.406 -12.247 11.139 1.00 84.81 99 SER A N 1
ATOM 768 C CA . SER A 1 99 ? 16.916 -13.566 11.525 1.00 84.81 99 SER A CA 1
ATOM 769 C C . SER A 1 99 ? 17.342 -14.394 10.314 1.00 84.81 99 SER A C 1
ATOM 771 O O . SER A 1 99 ? 18.407 -15.010 10.347 1.00 84.81 99 SER A O 1
ATOM 773 N N . LEU A 1 100 ? 16.578 -14.345 9.217 1.00 83.75 100 LEU A N 1
ATOM 774 C CA . LEU A 1 100 ? 16.972 -14.958 7.949 1.00 83.75 100 LEU A CA 1
ATOM 775 C C . LEU A 1 100 ? 18.252 -14.328 7.394 1.00 83.75 100 LEU A C 1
ATOM 777 O O . LEU A 1 100 ? 19.144 -15.058 6.978 1.00 83.75 100 LEU A O 1
ATOM 781 N N . LEU A 1 101 ? 18.383 -12.999 7.432 1.00 79.06 101 LEU A N 1
ATOM 782 C CA . LEU A 1 101 ? 19.580 -12.295 6.964 1.00 79.06 101 LEU A CA 1
ATOM 783 C C . LEU A 1 101 ? 20.813 -12.605 7.827 1.00 79.06 101 LEU A C 1
ATOM 785 O O . LEU A 1 101 ? 21.916 -12.717 7.302 1.00 79.06 101 LEU A O 1
ATOM 789 N N . ILE A 1 102 ? 20.640 -12.771 9.140 1.00 79.38 102 ILE A N 1
ATOM 790 C CA . ILE A 1 102 ? 21.713 -13.167 10.061 1.00 79.38 102 ILE A CA 1
ATOM 791 C C . ILE A 1 102 ? 22.161 -14.608 9.804 1.00 79.38 102 ILE A C 1
ATOM 793 O O . ILE A 1 102 ? 23.360 -14.864 9.737 1.00 79.38 102 ILE A O 1
ATOM 797 N N . MET A 1 103 ? 21.221 -15.533 9.603 1.00 71.56 103 MET A N 1
ATOM 798 C CA . MET A 1 103 ? 21.520 -16.938 9.296 1.00 71.56 103 MET A CA 1
ATOM 799 C C . MET A 1 103 ? 22.129 -17.101 7.895 1.00 71.56 103 MET A C 1
ATOM 801 O O . MET A 1 103 ? 23.023 -17.917 7.695 1.00 71.56 103 MET A O 1
ATOM 805 N N . ALA A 1 104 ? 21.709 -16.276 6.935 1.00 64.50 104 ALA A N 1
ATOM 806 C CA . ALA A 1 104 ? 22.261 -16.219 5.583 1.00 64.50 104 ALA A CA 1
ATOM 807 C C . ALA A 1 104 ? 23.530 -15.346 5.472 1.00 64.50 104 ALA A C 1
ATOM 809 O O . ALA A 1 104 ? 24.017 -15.094 4.365 1.00 64.50 104 ALA A O 1
ATOM 810 N N . LYS A 1 105 ? 24.110 -14.903 6.600 1.00 52.41 105 LYS A N 1
ATOM 811 C CA . LYS A 1 105 ? 25.366 -14.141 6.637 1.00 52.41 105 LYS A CA 1
ATOM 812 C C . LYS A 1 105 ? 26.622 -15.022 6.502 1.00 52.41 105 LYS A C 1
ATOM 814 O O . LYS A 1 105 ? 27.566 -14.856 7.273 1.00 52.41 105 LYS A O 1
ATOM 819 N N . PRO A 1 106 ? 26.697 -15.852 5.447 1.00 50.56 106 PRO A N 1
ATOM 820 C CA . PRO A 1 106 ? 27.897 -15.868 4.624 1.00 50.56 106 PRO A CA 1
ATOM 821 C C . PRO A 1 106 ? 27.709 -15.259 3.219 1.00 50.56 106 PRO A C 1
ATOM 823 O O . PRO A 1 106 ? 28.677 -15.254 2.469 1.00 50.56 106 PRO A O 1
ATOM 826 N N . ALA A 1 107 ? 26.543 -14.704 2.835 1.00 54.88 107 ALA A N 1
ATOM 827 C CA . ALA A 1 107 ? 26.324 -14.271 1.438 1.00 54.88 107 ALA A CA 1
ATOM 828 C C . ALA A 1 107 ? 25.571 -12.938 1.204 1.00 54.88 107 ALA A C 1
ATOM 830 O O . ALA A 1 107 ? 25.156 -12.672 0.080 1.00 54.88 107 ALA A O 1
ATOM 831 N N . ILE A 1 108 ? 25.385 -12.068 2.208 1.00 50.94 108 ILE A N 1
ATOM 832 C CA . ILE A 1 108 ? 24.597 -10.815 2.045 1.00 50.94 108 ILE A CA 1
ATOM 833 C C . ILE A 1 108 ? 25.472 -9.558 2.183 1.00 50.94 108 ILE A C 1
ATOM 835 O O . ILE A 1 108 ? 25.090 -8.540 2.751 1.00 50.94 108 ILE A O 1
ATOM 839 N N . GLY A 1 109 ? 26.681 -9.622 1.626 1.00 47.31 109 GLY A N 1
ATOM 840 C CA . GLY A 1 109 ? 27.485 -8.438 1.307 1.00 47.31 109 GLY A CA 1
ATOM 841 C C . GLY A 1 109 ? 27.088 -7.762 -0.015 1.00 47.31 109 GLY A C 1
ATOM 842 O O . GLY A 1 109 ? 27.807 -6.885 -0.478 1.00 47.31 109 GLY A O 1
ATOM 843 N N . SER A 1 110 ? 25.986 -8.164 -0.656 1.00 53.06 110 SER A N 1
ATOM 844 C CA . SER A 1 110 ? 25.666 -7.782 -2.039 1.00 53.06 110 SER A CA 1
ATOM 845 C C . SER A 1 110 ? 24.152 -7.750 -2.279 1.00 53.06 110 SER A C 1
ATOM 847 O O . SER A 1 110 ? 23.571 -8.715 -2.765 1.00 53.06 110 SER A O 1
ATOM 849 N N . GLY A 1 111 ? 23.479 -6.655 -1.915 1.00 48.34 111 GLY A N 1
ATOM 850 C CA . GLY A 1 111 ? 22.060 -6.484 -2.267 1.00 48.34 111 GLY A CA 1
ATOM 851 C C . GLY A 1 111 ? 21.449 -5.114 -1.973 1.00 48.34 111 GLY A C 1
ATOM 852 O O . GLY A 1 111 ? 20.484 -4.731 -2.622 1.00 48.34 111 GLY A O 1
ATOM 853 N N . THR A 1 112 ? 22.026 -4.323 -1.064 1.00 47.59 112 THR A N 1
ATOM 854 C CA . THR A 1 112 ? 21.561 -2.954 -0.754 1.00 47.59 112 THR A CA 1
ATOM 855 C C . THR A 1 112 ? 22.327 -1.844 -1.482 1.00 47.59 112 THR A C 1
ATOM 857 O O . THR A 1 112 ? 22.267 -0.683 -1.084 1.00 47.59 112 THR A O 1
ATOM 860 N N . ARG A 1 113 ? 23.011 -2.147 -2.594 1.00 43.44 113 ARG A N 1
ATOM 861 C CA . ARG A 1 113 ? 23.553 -1.110 -3.485 1.00 43.44 113 ARG A CA 1
ATOM 862 C C . ARG A 1 113 ? 23.582 -1.566 -4.944 1.00 43.44 113 ARG A C 1
ATOM 864 O O . ARG A 1 113 ? 24.617 -1.962 -5.456 1.00 43.44 113 ARG A O 1
ATOM 871 N N . ALA A 1 114 ? 22.441 -1.456 -5.614 1.00 44.09 114 ALA A N 1
ATOM 872 C CA . ALA A 1 114 ? 22.394 -1.259 -7.063 1.00 44.09 114 ALA A CA 1
ATOM 873 C C . ALA A 1 114 ? 21.743 0.102 -7.371 1.00 44.09 114 ALA A C 1
ATOM 875 O O . ALA A 1 114 ? 20.829 0.225 -8.178 1.00 44.09 114 ALA A O 1
ATOM 876 N N . THR A 1 115 ? 22.207 1.149 -6.686 1.00 44.12 115 THR A N 1
ATOM 877 C CA . THR A 1 115 ? 22.348 2.461 -7.319 1.00 44.12 115 THR A CA 1
ATOM 878 C C . THR A 1 115 ? 23.604 2.389 -8.195 1.00 44.12 115 THR A C 1
ATOM 880 O O . THR A 1 115 ? 24.703 2.267 -7.657 1.00 44.12 115 THR A O 1
ATOM 883 N N . SER A 1 116 ? 23.429 2.413 -9.521 1.00 52.41 116 SER A N 1
ATOM 884 C CA . SER A 1 116 ? 24.452 2.709 -10.555 1.00 52.41 116 SER A CA 1
ATOM 885 C C . SER A 1 116 ? 25.366 3.882 -10.141 1.00 52.41 116 SER A C 1
ATOM 887 O O . SER A 1 116 ? 24.817 4.784 -9.496 1.00 52.41 116 SER A O 1
ATOM 889 N N . PRO A 1 117 ? 26.680 3.967 -10.492 1.00 57.25 117 PRO A N 1
ATOM 890 C CA . PRO A 1 117 ? 27.201 4.072 -11.882 1.00 57.25 117 PRO A CA 1
ATOM 891 C C . PRO A 1 117 ? 28.645 3.500 -12.115 1.00 57.25 117 PRO A C 1
ATOM 893 O O . PRO A 1 117 ? 29.207 2.913 -11.200 1.00 57.25 117 PRO A O 1
ATOM 896 N N . PHE A 1 118 ? 29.244 3.753 -13.302 1.00 43.34 118 PHE A N 1
ATOM 897 C CA . PHE A 1 118 ? 30.548 3.299 -13.883 1.00 43.34 118 PHE A CA 1
ATOM 898 C C . PHE A 1 118 ? 30.501 1.914 -14.559 1.00 43.34 118 PHE A C 1
ATOM 900 O O . PHE A 1 118 ? 30.135 0.945 -13.912 1.00 43.34 118 PHE A O 1
ATOM 907 N N . GLY A 1 119 ? 30.793 1.715 -15.852 1.00 36.94 119 GLY A N 1
ATOM 908 C CA . GLY A 1 119 ? 31.785 2.314 -16.773 1.00 36.94 119 GLY A CA 1
ATOM 909 C C . GLY A 1 119 ? 32.677 1.154 -17.273 1.00 36.94 119 GLY A C 1
ATOM 910 O O . GLY A 1 119 ? 32.991 0.282 -16.461 1.00 36.94 119 GLY A O 1
ATOM 911 N N . PRO A 1 120 ? 32.996 1.045 -18.574 1.00 49.75 120 PRO A N 1
ATOM 912 C CA . PRO A 1 120 ? 34.122 1.808 -19.132 1.00 49.75 120 PRO A CA 1
ATOM 913 C C . PRO A 1 120 ? 33.731 2.882 -20.149 1.00 49.75 120 PRO A C 1
ATOM 915 O O . PRO A 1 120 ? 32.609 2.814 -20.699 1.00 49.75 120 PRO A O 1
#

Foldseek 3Di:
DVVLVVLVVVLVVCVCVQWPDPVCVVDVPDPTPGHDPVVVVVSVVVNVVVVVVVVVCVLCVVVVVQVVPVDDCVVVVVSVVVVVVVVVVVVVVVVVVVVVVVVVPVPPPDDPDPPDDDDD

Secondary structure (DSSP, 8-state):
-HHHHHHHHHHHHHHHTSBS-GGGGT-TTS---BPPHHHHHHHHHHHHHHHHHHHHHHHHTHHHHHHTS---HHHHHHHHHHHHHHHHHHHHHHHHHHHHHHHTTTS-SSSS--------

Sequence (120 aa):
MGFMAFYTTGCFFTLVLQCTDIRALWDQSIPQSCWSQSTLKGLSYTNVALNILTDLLALVIPIPMLWHLNVSRRTRFSLIFALSLGAFACAAAFIKLASLLIMAKPAIGSGTRATSPFGP

Radius of gyration: 21.84 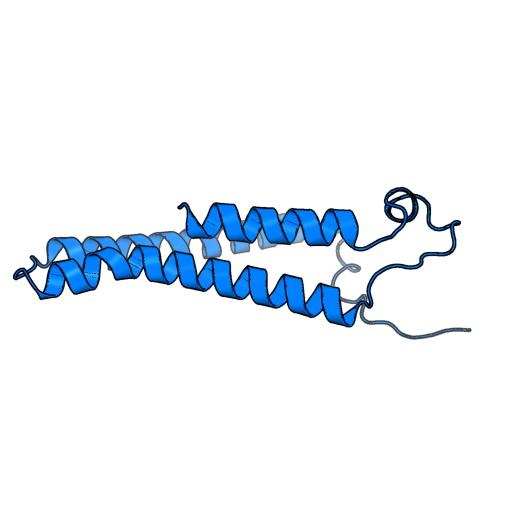Å; Cα contacts (8 Å, |Δi|>4): 27; chains: 1; bounding box: 59×26×53 Å

Mean predicted aligned error: 14.31 Å

InterPro domains:
  IPR049326 Rhodopsin domain, fungi [PF20684] (1-103)
  IPR052337 Satratoxin biosynthesis SC1 cluster protein 4-like [PTHR33048] (1-101)

Organism: NCBI:txid261697